Protein AF-A0A7J3EKK4-F1 (afdb_monomer_lite)

Secondary structure (DSSP, 8-state):
-HHHHHHHHHHHHHHHHHHHHHHHHHHHHHHHTTSS-HHHHHHHHHHHHHHHHHHHHHHHHHHHS---HHHHHHHHHHHHHIIIIIHHHHHHHHHHHHHHHHHTT-HHHHHHHHHHHHHHHHHHHHHHHHHHHSPP-

Radius of gyration: 16.34 Å; chains: 1; bounding box: 38×22×49 Å

Sequence (137 aa):
MEDSLIFKKLEDYTLRRNKELARLRELTEDFLNGRTSYEVVKSYVIKISKTRSNLKKSIELCESSEIRREFADYMRTLITFVVLVSVNDEEDILTDLRTHLIEKGMRDEVSFIDDELTKLRDLSNVASRVLKILPSI

Foldseek 3Di:
DVLVVLLVQLVVLLVVLVVLLVVLLVVLVCVVVVNDDVVVSVVSLVVSLVSLVSNLVSLVVLVVDPRDPVSLVSSLVSLVCCQPPSLVSVLVSLVSVLVVCVVVVVVVVNVVSVVSNVSSVVSNVSSVVSNVPRDDD

pLDDT: mean 94.2, std 5.62, range [59.28, 98.44]

Structure (mmCIF, N/CA/C/O backbone):
data_AF-A0A7J3EKK4-F1
#
_entry.id   AF-A0A7J3EKK4-F1
#
loop_
_atom_site.group_PDB
_atom_site.id
_atom_site.type_symbol
_atom_site.label_atom_id
_atom_site.label_alt_id
_atom_site.label_comp_id
_atom_site.label_asym_id
_atom_site.label_entity_id
_atom_site.label_seq_id
_atom_site.pdbx_PDB_ins_code
_atom_site.Cartn_x
_atom_site.Cartn_y
_atom_site.Cartn_z
_atom_site.occupancy
_atom_site.B_iso_or_equiv
_atom_site.auth_seq_id
_atom_site.auth_comp_id
_atom_site.auth_asym_id
_atom_site.auth_atom_id
_atom_site.pdbx_PDB_model_num
ATOM 1 N N . MET A 1 1 ? 17.773 -10.390 -19.207 1.00 63.72 1 MET A N 1
ATOM 2 C CA . ME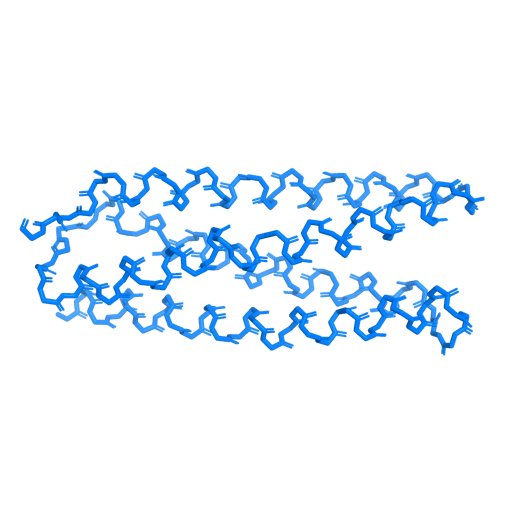T A 1 1 ? 17.639 -11.298 -18.040 1.00 63.72 1 MET A CA 1
ATOM 3 C C . MET A 1 1 ? 17.327 -10.515 -16.770 1.00 63.72 1 MET A C 1
ATOM 5 O O . MET A 1 1 ? 16.475 -10.942 -16.001 1.00 63.72 1 MET A O 1
ATOM 9 N N . GLU A 1 2 ? 17.971 -9.364 -16.566 1.00 85.31 2 GLU A N 1
ATOM 10 C CA . GLU A 1 2 ? 17.714 -8.492 -15.415 1.00 85.31 2 GLU A CA 1
ATOM 11 C C . GLU A 1 2 ? 16.356 -7.771 -15.505 1.00 85.31 2 GLU A C 1
ATOM 13 O O . GLU A 1 2 ? 15.546 -7.910 -14.592 1.00 85.31 2 GLU A O 1
ATOM 18 N N . ASP A 1 3 ? 16.023 -7.146 -16.642 1.00 86.62 3 ASP A N 1
ATOM 19 C CA . ASP A 1 3 ? 14.730 -6.452 -16.815 1.00 86.62 3 ASP A CA 1
ATOM 20 C C . ASP A 1 3 ? 13.526 -7.372 -16.611 1.00 86.62 3 ASP A C 1
ATOM 22 O O . ASP A 1 3 ? 12.542 -6.982 -15.995 1.00 86.62 3 ASP A O 1
ATOM 26 N N . SER A 1 4 ? 13.612 -8.619 -17.084 1.00 89.81 4 SER A N 1
ATOM 27 C CA . SER A 1 4 ? 12.556 -9.617 -16.891 1.00 89.81 4 SER A CA 1
ATOM 28 C C . SER A 1 4 ? 12.358 -9.963 -15.415 1.00 89.81 4 SER A C 1
ATOM 30 O O . SER A 1 4 ? 11.232 -10.207 -14.989 1.00 89.81 4 SER A O 1
ATOM 32 N N . LEU A 1 5 ? 13.432 -9.957 -14.617 1.00 92.31 5 LEU A N 1
ATOM 33 C CA . LEU A 1 5 ? 13.353 -10.192 -13.177 1.00 92.31 5 LEU A CA 1
ATOM 34 C C . LEU A 1 5 ? 12.758 -8.980 -12.448 1.00 92.31 5 LEU A C 1
ATOM 36 O O . LEU A 1 5 ? 11.923 -9.157 -11.561 1.00 92.31 5 LEU A O 1
ATOM 40 N N . ILE A 1 6 ? 13.168 -7.763 -12.821 1.00 93.00 6 ILE A N 1
ATOM 41 C CA . ILE A 1 6 ? 12.608 -6.515 -12.277 1.00 93.00 6 ILE A CA 1
ATOM 42 C C . ILE A 1 6 ? 11.116 -6.435 -12.609 1.00 93.00 6 ILE A C 1
ATOM 44 O O . ILE A 1 6 ? 10.298 -6.232 -11.713 1.00 93.00 6 ILE A O 1
ATOM 48 N N . PHE A 1 7 ? 10.757 -6.685 -13.870 1.00 94.00 7 PHE A N 1
ATOM 49 C CA . PHE A 1 7 ? 9.376 -6.692 -14.336 1.00 94.00 7 PHE A CA 1
ATOM 50 C C . PHE A 1 7 ? 8.547 -7.708 -13.557 1.00 94.00 7 PHE A C 1
ATOM 52 O O . PHE A 1 7 ? 7.490 -7.362 -13.037 1.00 94.00 7 PHE A O 1
ATOM 59 N N . LYS A 1 8 ? 9.054 -8.936 -13.392 1.00 94.94 8 LYS A N 1
ATOM 60 C CA . LYS A 1 8 ? 8.326 -9.973 -12.661 1.00 94.94 8 LYS A CA 1
ATOM 61 C C . LYS A 1 8 ? 8.086 -9.593 -11.199 1.00 94.94 8 LYS A C 1
ATOM 63 O O . LYS A 1 8 ? 6.986 -9.779 -10.691 1.00 94.94 8 LYS A O 1
ATOM 68 N N . LYS A 1 9 ? 9.080 -8.996 -10.531 1.00 95.19 9 LYS A N 1
ATOM 69 C CA . LYS A 1 9 ? 8.917 -8.482 -9.161 1.00 95.19 9 LYS A CA 1
ATOM 70 C C . LYS A 1 9 ? 7.878 -7.361 -9.094 1.00 95.19 9 LYS A C 1
ATOM 72 O O . LYS A 1 9 ? 7.037 -7.378 -8.198 1.00 95.19 9 LYS A O 1
ATOM 77 N N . LEU A 1 10 ? 7.926 -6.407 -10.025 1.00 95.31 10 LEU A N 1
ATOM 78 C CA . LEU A 1 10 ? 6.937 -5.330 -10.112 1.00 95.31 10 LEU A CA 1
ATOM 79 C C . LEU A 1 10 ? 5.527 -5.885 -10.302 1.00 95.31 10 LEU A C 1
ATOM 81 O O . LEU A 1 10 ? 4.624 -5.496 -9.565 1.00 95.31 10 LEU A O 1
ATOM 85 N N . GLU A 1 11 ? 5.349 -6.807 -11.244 1.00 96.06 11 GLU A N 1
ATOM 86 C CA . GLU A 1 11 ? 4.072 -7.467 -11.513 1.00 96.06 11 GLU A CA 1
ATOM 87 C C . GLU A 1 11 ? 3.554 -8.181 -10.259 1.00 96.06 11 GLU A C 1
ATOM 89 O O . GLU A 1 11 ? 2.446 -7.902 -9.794 1.00 96.06 11 GLU A O 1
ATOM 94 N N . ASP A 1 12 ? 4.380 -9.040 -9.657 1.00 96.69 12 ASP A N 1
ATOM 95 C CA . ASP A 1 12 ? 3.997 -9.843 -8.498 1.00 96.69 12 ASP A CA 1
ATOM 96 C C . ASP A 1 12 ? 3.599 -8.962 -7.304 1.00 96.69 12 ASP A C 1
ATOM 98 O O . ASP A 1 12 ? 2.567 -9.206 -6.669 1.00 96.69 12 ASP A O 1
ATOM 102 N N . TYR A 1 13 ? 4.376 -7.915 -7.000 1.00 96.19 13 TYR A N 1
ATOM 103 C CA . TYR A 1 13 ? 4.065 -7.020 -5.883 1.00 96.19 13 TYR A CA 1
ATOM 104 C C . TYR A 1 13 ? 2.893 -6.083 -6.174 1.00 96.19 13 TYR A C 1
ATOM 106 O O . TYR A 1 13 ? 2.126 -5.794 -5.255 1.00 96.19 13 TYR A O 1
ATOM 114 N N . THR A 1 14 ? 2.701 -5.656 -7.423 1.00 95.06 14 THR A N 1
ATOM 115 C CA . THR A 1 14 ? 1.550 -4.825 -7.813 1.00 95.06 14 THR A CA 1
ATOM 116 C C . THR A 1 14 ? 0.250 -5.615 -7.675 1.00 95.06 14 THR A C 1
ATOM 118 O O . THR A 1 14 ? -0.681 -5.170 -7.002 1.00 95.06 14 THR A O 1
ATOM 121 N N . LEU A 1 15 ? 0.207 -6.833 -8.225 1.00 94.50 15 LEU A N 1
ATOM 122 C CA . LEU A 1 15 ? -0.965 -7.707 -8.137 1.00 94.50 15 LEU A CA 1
ATOM 123 C C . LEU A 1 15 ? -1.241 -8.158 -6.701 1.00 94.50 15 LEU A C 1
ATOM 125 O O . LEU A 1 15 ? -2.400 -8.201 -6.278 1.00 94.50 15 LEU A O 1
ATOM 129 N N . ARG A 1 16 ? -0.191 -8.491 -5.937 1.00 95.12 16 ARG A N 1
ATOM 130 C CA . ARG A 1 16 ? -0.332 -8.843 -4.520 1.00 95.12 16 ARG A CA 1
ATOM 131 C C . ARG A 1 16 ? -0.901 -7.675 -3.724 1.00 95.12 16 ARG A C 1
ATOM 133 O O . ARG A 1 16 ? -1.873 -7.887 -3.006 1.00 95.12 16 ARG A O 1
ATOM 140 N N . ARG A 1 17 ? -0.346 -6.467 -3.877 1.00 92.62 17 ARG A N 1
ATOM 141 C CA . ARG A 1 17 ? -0.822 -5.280 -3.155 1.00 92.62 17 ARG A CA 1
ATOM 142 C C . ARG A 1 17 ? -2.281 -4.987 -3.481 1.00 92.62 17 ARG A C 1
ATOM 144 O O . ARG A 1 17 ? -3.047 -4.781 -2.556 1.00 92.62 17 ARG A O 1
ATOM 151 N N . ASN A 1 18 ? -2.691 -5.071 -4.747 1.00 93.75 18 ASN A N 1
ATOM 152 C CA . ASN A 1 18 ? -4.089 -4.851 -5.128 1.00 93.75 18 ASN A CA 1
ATOM 153 C C . ASN A 1 18 ? -5.064 -5.804 -4.406 1.00 93.75 18 ASN A C 1
ATOM 155 O O . ASN A 1 18 ? -6.093 -5.381 -3.888 1.00 93.75 18 ASN A O 1
ATOM 159 N N . LYS A 1 19 ? -4.717 -7.095 -4.306 1.00 94.94 19 LYS A N 1
ATOM 160 C CA . LYS A 1 19 ? -5.524 -8.072 -3.551 1.00 94.94 19 LYS A CA 1
ATOM 161 C C . LYS A 1 19 ? -5.532 -7.785 -2.051 1.00 94.94 19 LYS A C 1
ATOM 163 O O . LYS A 1 19 ? -6.545 -7.986 -1.389 1.00 94.94 19 LYS A O 1
ATOM 168 N N . GLU A 1 20 ? -4.393 -7.366 -1.510 1.00 96.00 20 GLU A N 1
ATOM 169 C CA . GLU A 1 20 ? -4.284 -7.014 -0.098 1.00 96.00 20 GLU A CA 1
ATOM 170 C C . GLU A 1 20 ? -5.098 -5.756 0.227 1.00 96.00 20 GLU A C 1
ATOM 172 O O . GLU A 1 20 ? -5.783 -5.748 1.241 1.00 96.00 20 GLU A O 1
ATOM 177 N N . LEU A 1 21 ? -5.115 -4.743 -0.642 1.00 96.50 21 LEU A N 1
ATOM 178 C CA . LEU A 1 21 ? -5.920 -3.533 -0.451 1.00 96.50 21 LEU A CA 1
ATOM 179 C C . LEU A 1 21 ? -7.418 -3.829 -0.409 1.00 96.50 21 LEU A C 1
ATOM 181 O O . LEU A 1 21 ? -8.085 -3.402 0.529 1.00 96.50 21 LEU A O 1
ATOM 185 N N . ALA A 1 22 ? -7.919 -4.652 -1.336 1.00 96.25 22 ALA A N 1
ATOM 186 C CA . ALA A 1 22 ? -9.312 -5.098 -1.304 1.00 96.25 22 ALA A CA 1
ATOM 187 C C . ALA A 1 22 ? -9.669 -5.753 0.043 1.00 96.25 22 ALA A C 1
ATOM 189 O O . ALA A 1 22 ? -10.697 -5.447 0.641 1.00 96.25 22 ALA A O 1
ATOM 190 N N . ARG A 1 23 ? -8.777 -6.599 0.576 1.00 97.44 23 ARG A N 1
ATOM 191 C CA . ARG A 1 23 ? -8.994 -7.234 1.880 1.00 97.44 23 ARG A CA 1
ATOM 192 C C . ARG A 1 23 ? -8.850 -6.265 3.055 1.00 97.44 23 ARG A C 1
ATOM 194 O O . ARG A 1 23 ? -9.558 -6.420 4.046 1.00 97.44 23 ARG A O 1
ATOM 201 N N . LEU A 1 24 ? -7.932 -5.301 2.989 1.00 97.62 24 LEU A N 1
ATOM 202 C CA . LEU A 1 24 ? -7.803 -4.282 4.030 1.00 97.62 24 LEU A CA 1
ATOM 203 C C . LEU A 1 24 ? -9.065 -3.424 4.094 1.00 97.62 24 LEU A C 1
ATOM 205 O O . LEU A 1 24 ? -9.533 -3.159 5.191 1.00 97.62 24 LEU A O 1
ATOM 209 N N . ARG A 1 25 ? -9.642 -3.058 2.945 1.00 97.50 25 ARG A N 1
ATOM 210 C CA . ARG A 1 25 ? -10.908 -2.321 2.864 1.00 97.50 25 ARG A CA 1
ATOM 211 C C . ARG A 1 25 ? -12.031 -3.055 3.597 1.00 97.50 25 ARG A C 1
ATOM 213 O O . ARG A 1 25 ? -12.641 -2.478 4.490 1.00 97.50 25 ARG A O 1
ATOM 220 N N . GLU A 1 26 ? -12.215 -4.346 3.314 1.00 97.62 26 GLU A N 1
ATOM 221 C CA . GLU A 1 26 ? -13.181 -5.193 4.034 1.00 97.62 26 GLU A CA 1
ATOM 222 C C . GLU A 1 26 ? -12.915 -5.225 5.549 1.00 97.62 26 GLU A C 1
ATOM 224 O O . GLU A 1 26 ? -13.834 -5.075 6.350 1.00 97.62 26 GLU A O 1
ATOM 229 N N . LEU A 1 27 ? -11.654 -5.400 5.962 1.00 97.88 27 LEU A N 1
ATOM 230 C CA . LEU A 1 27 ? -11.278 -5.444 7.380 1.00 97.88 27 LEU A CA 1
ATOM 231 C C . LEU A 1 27 ? -11.495 -4.102 8.088 1.00 97.88 27 LEU A C 1
ATOM 233 O O . LEU A 1 27 ? -11.887 -4.084 9.254 1.00 97.88 27 LEU A O 1
ATOM 237 N N . THR A 1 28 ? -11.240 -2.991 7.400 1.00 97.38 28 THR A N 1
ATOM 238 C CA . THR A 1 28 ? -11.507 -1.643 7.900 1.00 97.38 28 THR A CA 1
ATOM 239 C C . THR A 1 28 ? -13.004 -1.442 8.080 1.00 97.38 28 THR A C 1
ATOM 241 O O . THR A 1 28 ? -13.425 -1.044 9.160 1.00 97.38 28 THR A O 1
ATOM 244 N N . GLU A 1 29 ? -13.827 -1.799 7.093 1.00 97.00 29 GLU A N 1
ATOM 245 C CA . GLU A 1 29 ? -15.288 -1.747 7.225 1.00 97.00 29 GLU A CA 1
ATOM 246 C C . GLU A 1 29 ? -15.795 -2.631 8.373 1.00 97.00 29 GLU A C 1
ATOM 248 O O . GLU A 1 29 ? -16.650 -2.211 9.155 1.00 97.00 29 GLU A O 1
ATOM 253 N N . ASP A 1 30 ? -15.258 -3.844 8.519 1.00 97.75 30 ASP A N 1
ATOM 254 C CA . ASP A 1 30 ? -15.576 -4.722 9.644 1.00 97.75 30 ASP A CA 1
ATOM 255 C C . ASP A 1 30 ? -15.220 -4.076 10.983 1.00 97.75 30 ASP A C 1
ATOM 257 O O . ASP A 1 30 ? -15.996 -4.168 11.933 1.00 97.75 30 ASP A O 1
ATOM 261 N N . PHE A 1 31 ? -14.071 -3.409 11.072 1.00 97.12 31 PHE A N 1
ATOM 262 C CA . PHE A 1 31 ? -13.625 -2.753 12.296 1.00 97.12 31 PHE A CA 1
ATOM 263 C C . PHE A 1 31 ? -14.498 -1.548 12.643 1.00 97.12 31 PHE A C 1
ATOM 265 O O . PHE A 1 31 ? -14.957 -1.440 13.780 1.00 97.12 31 PHE A O 1
ATOM 272 N N . LEU A 1 32 ? -14.801 -0.697 11.659 1.00 94.62 32 LEU A N 1
ATOM 273 C CA . LEU A 1 32 ? -15.678 0.465 11.831 1.00 94.62 32 LEU A CA 1
ATOM 274 C C . LEU A 1 32 ? -17.088 0.055 12.288 1.00 94.62 32 LEU A C 1
ATOM 276 O O . LEU A 1 32 ? -17.710 0.752 13.086 1.00 94.62 32 LEU A O 1
ATOM 280 N N . ASN A 1 33 ? -17.563 -1.113 11.845 1.00 95.94 33 ASN A N 1
ATOM 281 C CA . ASN A 1 33 ? -18.838 -1.698 12.266 1.00 95.94 33 ASN A CA 1
ATOM 282 C C . ASN A 1 33 ? -18.747 -2.546 13.552 1.00 95.94 33 ASN A C 1
ATOM 284 O O . ASN A 1 33 ? -19.730 -3.178 13.941 1.00 95.94 33 ASN A O 1
ATOM 288 N N . GLY A 1 34 ? -17.583 -2.609 14.208 1.00 95.00 34 GLY A N 1
ATOM 289 C CA . GLY A 1 34 ? -17.374 -3.372 15.444 1.00 95.00 34 GLY A CA 1
ATOM 290 C C . GLY A 1 34 ? -17.395 -4.898 15.279 1.00 95.00 34 GLY A C 1
ATOM 291 O O . GLY A 1 34 ? -17.562 -5.615 16.263 1.00 95.00 34 GLY A O 1
ATOM 292 N N . ARG A 1 35 ? -17.237 -5.411 14.052 1.00 97.12 35 ARG A N 1
ATOM 293 C CA . ARG A 1 35 ? -17.219 -6.850 13.723 1.00 97.12 35 ARG A CA 1
ATOM 294 C C . ARG A 1 35 ? -15.841 -7.497 13.883 1.00 97.12 35 ARG A C 1
ATOM 296 O O . ARG A 1 35 ? -15.754 -8.718 13.974 1.00 97.12 35 ARG A O 1
ATOM 303 N N . THR A 1 36 ? -14.771 -6.704 13.925 1.00 96.75 36 THR A N 1
ATOM 304 C CA . THR A 1 36 ? -13.402 -7.172 14.195 1.00 96.75 36 THR A CA 1
ATOM 305 C C . THR A 1 36 ? -12.660 -6.196 15.106 1.00 96.75 36 THR A C 1
ATOM 307 O O . THR A 1 36 ? -13.072 -5.047 15.259 1.00 96.75 36 THR A O 1
ATOM 310 N N . SER A 1 37 ? -11.561 -6.645 15.716 1.00 96.62 37 SER A N 1
ATOM 311 C CA . SER A 1 37 ? -10.693 -5.784 16.522 1.00 96.62 37 SER A CA 1
ATOM 312 C C . SER A 1 37 ? -9.687 -5.019 15.661 1.00 96.62 37 SER A C 1
ATOM 314 O O . SER A 1 37 ? -9.323 -5.446 14.557 1.00 96.62 37 SER A O 1
ATOM 316 N N . TYR A 1 38 ? -9.201 -3.900 16.193 1.00 96.62 38 TYR A N 1
ATOM 317 C CA . TYR A 1 38 ? -8.193 -3.081 15.531 1.00 96.62 38 TYR A CA 1
ATOM 318 C C . TYR A 1 38 ? -6.862 -3.826 15.348 1.00 96.62 38 TYR A C 1
ATOM 320 O O . TYR A 1 38 ? -6.191 -3.652 14.339 1.00 96.62 38 TYR A O 1
ATOM 328 N N . GLU A 1 39 ? -6.487 -4.714 16.266 1.00 97.50 39 GLU A N 1
ATOM 329 C CA . GLU A 1 39 ? -5.249 -5.502 16.203 1.00 97.50 39 GLU A CA 1
ATOM 330 C C . GLU A 1 39 ? -5.198 -6.375 14.944 1.00 97.50 39 GLU A C 1
ATOM 332 O O . GLU A 1 39 ? -4.138 -6.520 14.328 1.00 97.50 39 GLU A O 1
ATOM 337 N N . VAL A 1 40 ? -6.349 -6.910 14.519 1.00 97.88 40 VAL A N 1
ATOM 338 C CA . VAL A 1 40 ? -6.470 -7.656 13.259 1.00 97.88 40 VAL A CA 1
ATOM 339 C C . VAL A 1 40 ? -6.189 -6.731 12.076 1.00 97.88 40 VAL A C 1
ATOM 341 O O . VAL A 1 40 ? -5.360 -7.070 11.227 1.00 97.88 40 VAL A O 1
ATOM 344 N N . VAL A 1 41 ? -6.802 -5.544 12.049 1.00 97.94 41 VAL A N 1
ATOM 345 C CA . VAL A 1 41 ? -6.575 -4.538 10.999 1.00 97.94 41 VAL A CA 1
ATOM 346 C C . VAL A 1 41 ? -5.112 -4.100 10.975 1.00 97.94 41 VAL A C 1
ATOM 348 O O . VAL A 1 41 ? -4.466 -4.178 9.931 1.00 97.94 41 VAL A O 1
ATOM 351 N N . LYS A 1 42 ? -4.541 -3.739 12.129 1.00 98.19 42 LYS A N 1
ATOM 352 C CA . LYS A 1 42 ? -3.138 -3.334 12.292 1.00 98.19 42 LYS A CA 1
ATOM 353 C C . LYS A 1 42 ? -2.177 -4.400 11.776 1.00 98.19 42 LYS A C 1
ATOM 355 O O . LYS A 1 42 ? -1.239 -4.082 11.046 1.00 98.19 42 LYS A O 1
ATOM 360 N N . SER A 1 43 ? -2.420 -5.674 12.093 1.00 98.12 43 SER A N 1
ATOM 361 C CA . SER A 1 43 ? -1.601 -6.779 11.577 1.00 98.12 43 SER A CA 1
ATOM 362 C C . SER A 1 43 ? -1.615 -6.843 10.042 1.00 98.12 43 SER A C 1
ATOM 364 O O . SER A 1 43 ? -0.591 -7.127 9.412 1.00 98.12 43 SER A O 1
ATOM 366 N N . TYR A 1 44 ? -2.755 -6.506 9.434 1.00 98.12 44 TYR A N 1
ATOM 367 C CA . TYR A 1 44 ? -2.926 -6.483 7.990 1.00 98.12 44 TYR A CA 1
ATOM 368 C C . TYR A 1 44 ? -2.295 -5.239 7.347 1.00 98.12 44 TYR A C 1
ATOM 370 O O . TYR A 1 44 ? -1.644 -5.359 6.309 1.00 98.12 44 TYR A O 1
ATOM 378 N N . VAL A 1 45 ? -2.374 -4.073 7.997 1.00 98.12 45 VAL A N 1
ATOM 379 C CA . VAL A 1 45 ? -1.631 -2.867 7.590 1.00 98.12 45 VAL A CA 1
ATOM 380 C C . VAL A 1 45 ? -0.125 -3.147 7.589 1.00 98.12 45 VAL A C 1
ATOM 382 O O . VAL A 1 45 ? 0.551 -2.867 6.602 1.00 98.12 45 VAL A O 1
ATOM 385 N N . ILE A 1 46 ? 0.412 -3.808 8.623 1.00 98.12 46 ILE A N 1
ATOM 386 C CA . ILE A 1 46 ? 1.832 -4.214 8.675 1.00 98.12 46 ILE A CA 1
ATOM 387 C C . ILE A 1 46 ? 2.193 -5.143 7.506 1.00 98.12 46 ILE A C 1
ATOM 389 O O . ILE A 1 46 ? 3.289 -5.050 6.943 1.00 98.12 46 ILE A O 1
ATOM 393 N N . LYS A 1 47 ? 1.290 -6.052 7.123 1.00 97.06 47 LYS A N 1
ATOM 394 C CA . LYS A 1 47 ? 1.485 -6.933 5.966 1.00 97.06 47 LYS A CA 1
ATOM 395 C C . LYS A 1 47 ? 1.582 -6.125 4.667 1.00 97.06 47 LYS A C 1
ATOM 397 O O . LYS A 1 47 ? 2.556 -6.303 3.932 1.00 97.06 47 LYS A O 1
ATOM 402 N N . ILE A 1 48 ? 0.641 -5.211 4.425 1.00 96.56 48 ILE A N 1
ATOM 403 C CA . ILE A 1 48 ? 0.662 -4.322 3.253 1.00 96.56 48 ILE A CA 1
ATOM 404 C C . ILE A 1 48 ? 1.911 -3.445 3.258 1.00 96.56 48 ILE A C 1
ATOM 406 O O . ILE A 1 48 ? 2.561 -3.329 2.224 1.00 96.56 48 ILE A O 1
ATOM 410 N N . SER A 1 49 ? 2.322 -2.918 4.413 1.00 97.19 49 SER A N 1
ATOM 411 C CA . SER A 1 49 ? 3.545 -2.122 4.576 1.00 97.19 49 SER A CA 1
ATOM 412 C C . SER A 1 49 ? 4.787 -2.847 4.038 1.00 97.19 49 SER A C 1
ATOM 414 O O . SER A 1 49 ? 5.607 -2.263 3.322 1.00 97.19 49 SER A O 1
ATOM 416 N N . LYS A 1 50 ? 4.900 -4.162 4.288 1.00 96.75 50 LYS A N 1
ATOM 417 C CA . LYS A 1 50 ? 5.983 -5.001 3.740 1.00 96.75 50 LYS A CA 1
ATOM 418 C C . LYS A 1 50 ? 5.884 -5.144 2.221 1.00 96.75 50 LYS A C 1
ATOM 420 O O . LYS A 1 50 ? 6.895 -4.988 1.534 1.00 96.75 50 LYS A O 1
ATOM 425 N N . THR A 1 51 ? 4.691 -5.415 1.689 1.00 96.12 51 THR A N 1
ATOM 426 C CA . THR A 1 51 ? 4.463 -5.485 0.235 1.00 96.12 51 THR A CA 1
ATOM 427 C C . THR A 1 51 ? 4.788 -4.148 -0.434 1.00 96.12 51 THR A C 1
ATOM 429 O O . THR A 1 51 ? 5.506 -4.125 -1.432 1.00 96.12 51 THR A O 1
ATOM 432 N N . ARG A 1 52 ? 4.358 -3.031 0.163 1.00 95.56 52 ARG A N 1
ATOM 433 C CA . ARG A 1 52 ? 4.627 -1.656 -0.273 1.00 95.56 52 ARG A CA 1
ATOM 434 C C . ARG A 1 52 ? 6.125 -1.358 -0.310 1.00 95.56 52 ARG A C 1
ATOM 436 O O . ARG A 1 52 ? 6.620 -0.853 -1.312 1.00 95.56 52 ARG A O 1
ATOM 443 N N . SER A 1 53 ? 6.866 -1.742 0.732 1.00 96.94 53 SER A N 1
ATOM 444 C CA . SER A 1 53 ? 8.328 -1.599 0.778 1.00 96.94 53 SER A CA 1
ATOM 445 C C . SER A 1 53 ? 9.029 -2.410 -0.319 1.00 96.94 53 SER A C 1
ATOM 447 O O . SER A 1 53 ? 9.934 -1.904 -0.979 1.00 96.94 53 SER A O 1
ATOM 449 N N . ASN A 1 54 ? 8.601 -3.650 -0.561 1.00 96.81 54 ASN A N 1
ATOM 450 C CA . ASN A 1 54 ? 9.192 -4.486 -1.609 1.00 96.81 54 ASN A CA 1
ATOM 451 C C . ASN A 1 54 ? 8.859 -3.990 -3.022 1.00 96.81 54 ASN A C 1
ATOM 453 O O . ASN A 1 54 ? 9.715 -4.039 -3.911 1.00 96.81 54 ASN A O 1
ATOM 457 N N . LEU A 1 55 ? 7.642 -3.481 -3.221 1.00 96.25 55 LEU A N 1
ATOM 458 C CA . LEU A 1 55 ? 7.244 -2.821 -4.458 1.00 96.25 55 LEU A CA 1
ATOM 459 C C . LEU A 1 55 ? 8.106 -1.580 -4.697 1.00 96.25 55 LEU A C 1
ATOM 461 O O . LEU A 1 55 ? 8.697 -1.468 -5.765 1.00 96.25 55 LEU A O 1
ATOM 465 N N . LYS A 1 56 ? 8.260 -0.715 -3.684 1.00 96.62 56 LYS A N 1
ATOM 466 C CA . LYS A 1 56 ? 9.127 0.469 -3.748 1.00 96.62 56 LYS A CA 1
ATOM 467 C C . LYS A 1 56 ? 10.542 0.096 -4.190 1.00 96.62 56 LYS A C 1
ATOM 469 O O . LYS A 1 56 ? 11.017 0.637 -5.177 1.00 96.62 56 LYS A O 1
ATOM 474 N N . LYS A 1 57 ? 11.166 -0.889 -3.536 1.00 95.94 57 LYS A N 1
ATOM 475 C CA . LYS A 1 57 ? 12.504 -1.379 -3.914 1.00 95.94 57 LYS A CA 1
ATOM 476 C C . LYS A 1 57 ? 12.558 -1.858 -5.364 1.00 95.94 57 LYS A C 1
ATOM 478 O O . LYS A 1 57 ? 13.536 -1.617 -6.054 1.00 95.94 57 LYS A O 1
ATOM 483 N N . SER A 1 58 ? 11.514 -2.541 -5.833 1.00 95.00 58 SER A N 1
ATOM 484 C CA . SER A 1 58 ? 11.446 -3.025 -7.219 1.00 95.00 58 SER A CA 1
ATOM 485 C C . SER A 1 58 ? 11.315 -1.877 -8.224 1.00 95.00 58 SER A C 1
ATOM 487 O O . SER A 1 58 ? 11.876 -1.952 -9.312 1.00 95.00 58 SER A O 1
ATOM 489 N N . ILE A 1 59 ? 10.615 -0.806 -7.846 1.00 95.25 59 ILE A N 1
ATOM 490 C CA . ILE A 1 59 ? 10.531 0.429 -8.626 1.00 95.25 59 ILE A CA 1
ATOM 491 C C . ILE A 1 59 ? 11.888 1.147 -8.630 1.00 95.25 59 ILE A C 1
ATOM 493 O O . ILE A 1 59 ? 12.345 1.544 -9.694 1.00 95.25 59 ILE A O 1
ATOM 497 N N . GLU A 1 60 ? 12.568 1.257 -7.485 1.00 95.12 60 GLU A N 1
ATOM 498 C CA . GLU A 1 60 ? 13.899 1.885 -7.377 1.00 95.12 60 GLU A CA 1
ATOM 499 C C . GLU A 1 60 ? 14.948 1.186 -8.256 1.00 95.12 60 GLU A C 1
ATOM 501 O O . GLU A 1 60 ? 15.800 1.854 -8.834 1.00 95.12 60 GLU A O 1
ATOM 506 N N . LEU A 1 61 ? 14.852 -0.137 -8.444 1.00 93.31 61 LEU A N 1
ATOM 507 C CA . LEU A 1 61 ? 15.727 -0.857 -9.381 1.00 93.31 61 LEU A CA 1
ATOM 508 C C . LEU A 1 61 ? 15.602 -0.339 -10.821 1.00 93.31 61 LEU A C 1
ATOM 510 O O . LEU A 1 61 ? 16.581 -0.362 -11.559 1.00 93.31 61 LEU A O 1
ATOM 514 N N . CYS A 1 62 ? 14.436 0.175 -11.216 1.00 90.75 62 CYS A N 1
ATOM 515 C CA . CYS A 1 62 ? 14.262 0.776 -12.538 1.00 90.75 62 CYS A CA 1
ATOM 516 C C . CYS A 1 62 ? 15.043 2.090 -12.697 1.00 90.75 62 CYS A C 1
ATOM 518 O O . CYS A 1 62 ? 15.260 2.516 -13.825 1.00 90.75 62 CYS A O 1
ATOM 520 N N . GLU A 1 63 ? 15.451 2.742 -11.601 1.00 86.94 63 GLU A N 1
ATOM 521 C CA . GLU A 1 63 ? 16.272 3.961 -11.646 1.00 86.94 63 GLU A CA 1
ATOM 522 C C . GLU A 1 63 ? 17.748 3.659 -11.867 1.00 86.94 63 GLU A C 1
ATOM 524 O O . GLU A 1 63 ? 18.458 4.445 -12.488 1.00 86.94 63 GLU A O 1
ATOM 529 N N . SER A 1 64 ? 18.212 2.528 -11.339 1.00 84.75 64 SER A N 1
ATOM 530 C CA . SER A 1 64 ? 19.614 2.117 -11.404 1.00 84.75 64 SER A CA 1
ATOM 531 C C . SER A 1 64 ? 19.949 1.240 -12.612 1.00 84.75 64 SER A C 1
ATOM 533 O O . SER A 1 64 ? 21.124 0.960 -12.834 1.00 84.75 64 SER A O 1
ATOM 535 N N . SER A 1 65 ? 18.944 0.779 -13.360 1.00 86.31 65 SER A N 1
ATOM 536 C CA . SER A 1 65 ? 19.109 -0.185 -14.451 1.00 86.31 65 SER A CA 1
ATOM 537 C C . SER A 1 65 ? 18.775 0.432 -15.810 1.00 86.31 65 SER A C 1
ATOM 539 O O . SER A 1 65 ? 17.803 1.173 -15.955 1.00 86.31 65 SER A O 1
ATOM 541 N N . GLU A 1 66 ? 19.542 0.074 -16.841 1.00 87.12 66 GLU A N 1
ATOM 542 C CA . GLU A 1 66 ? 19.230 0.420 -18.232 1.00 87.12 66 GLU A CA 1
ATOM 543 C C . GLU A 1 66 ? 18.086 -0.461 -18.757 1.00 87.12 66 GLU A C 1
ATOM 545 O O . GLU A 1 66 ? 18.297 -1.497 -19.389 1.00 87.12 66 GLU A O 1
ATOM 550 N N . ILE A 1 67 ? 16.846 -0.055 -18.474 1.00 89.06 67 ILE A N 1
ATOM 551 C CA . ILE A 1 67 ? 15.653 -0.800 -18.886 1.00 89.06 67 ILE A CA 1
ATOM 552 C C . ILE A 1 67 ? 15.492 -0.751 -20.408 1.00 89.06 67 ILE A C 1
ATOM 554 O O . ILE A 1 67 ? 15.303 0.315 -21.006 1.00 89.06 67 ILE A O 1
ATOM 558 N N . ARG A 1 68 ? 15.495 -1.925 -21.049 1.00 88.12 68 ARG A N 1
ATOM 559 C CA . ARG A 1 68 ? 15.217 -2.033 -22.486 1.00 88.12 68 ARG A CA 1
ATOM 560 C C . ARG A 1 68 ? 13.782 -1.602 -22.788 1.00 88.12 68 ARG A C 1
ATOM 562 O O . ARG A 1 68 ? 12.847 -1.936 -22.058 1.00 88.12 68 ARG A O 1
ATOM 569 N N . ARG A 1 69 ? 13.597 -0.917 -23.922 1.00 84.94 69 ARG A N 1
ATOM 570 C CA . ARG A 1 69 ? 12.295 -0.374 -24.365 1.00 84.94 69 ARG A CA 1
ATOM 571 C C . ARG A 1 69 ? 11.166 -1.405 -24.349 1.00 84.94 69 ARG A C 1
ATOM 573 O O . ARG A 1 69 ? 10.065 -1.084 -23.933 1.00 84.94 69 ARG A O 1
ATOM 580 N N . GLU A 1 70 ? 11.463 -2.649 -24.722 1.00 86.94 70 GLU A N 1
ATOM 581 C CA . GLU A 1 70 ? 10.496 -3.756 -24.741 1.00 86.94 70 GLU A CA 1
ATOM 582 C C . GLU A 1 70 ? 9.852 -4.051 -23.371 1.00 86.94 70 GLU A C 1
ATOM 584 O O . GLU A 1 70 ? 8.733 -4.548 -23.324 1.00 86.94 70 GLU A O 1
ATOM 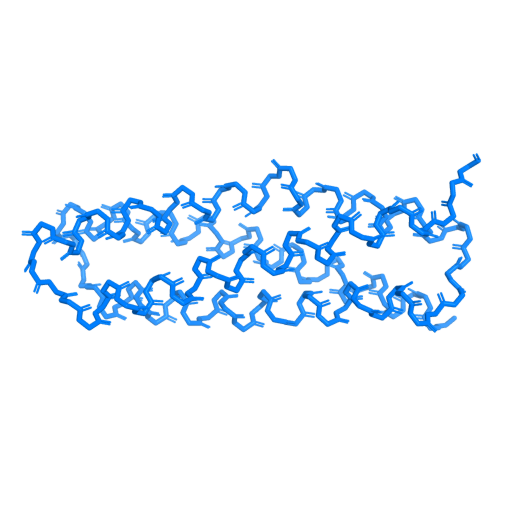589 N N . PHE A 1 71 ? 10.531 -3.735 -22.260 1.00 89.69 71 PHE A N 1
ATOM 590 C CA . PHE A 1 71 ? 9.998 -3.869 -20.898 1.00 89.69 71 PHE A CA 1
ATOM 591 C C . PHE A 1 71 ? 9.476 -2.545 -20.333 1.00 89.69 71 PHE A C 1
ATOM 593 O O . PHE A 1 71 ? 8.630 -2.560 -19.435 1.00 89.69 71 PHE A O 1
ATOM 600 N N . ALA A 1 72 ? 9.961 -1.412 -20.848 1.00 90.88 72 ALA A N 1
ATOM 601 C CA . ALA A 1 72 ? 9.654 -0.084 -20.328 1.00 90.88 72 ALA A CA 1
ATOM 602 C C . ALA A 1 72 ? 8.147 0.212 -20.341 1.00 90.88 72 ALA A C 1
ATOM 604 O O . ALA A 1 72 ? 7.632 0.719 -19.346 1.00 90.88 72 ALA A O 1
ATOM 605 N N . ASP A 1 73 ? 7.426 -0.164 -21.401 1.00 90.00 73 ASP A N 1
ATOM 606 C CA . ASP A 1 73 ? 5.980 0.082 -21.511 1.00 90.00 73 ASP A CA 1
ATOM 607 C C . ASP A 1 73 ? 5.166 -0.724 -20.489 1.00 90.00 73 ASP A C 1
ATOM 609 O O . ASP A 1 73 ? 4.257 -0.197 -19.835 1.00 90.00 73 ASP A O 1
ATOM 613 N N . TYR A 1 74 ? 5.527 -1.993 -20.283 1.00 92.25 74 TYR A N 1
ATOM 614 C CA . TYR A 1 74 ? 4.871 -2.842 -19.290 1.00 92.25 74 TYR A CA 1
ATOM 615 C C . TYR A 1 74 ? 5.159 -2.363 -17.862 1.00 92.25 74 TYR A C 1
ATOM 617 O O . TYR A 1 74 ? 4.243 -2.261 -17.043 1.00 92.25 74 TYR A O 1
ATOM 625 N N . MET A 1 75 ? 6.414 -2.009 -17.563 1.00 94.88 75 MET A N 1
ATOM 626 C CA . MET A 1 75 ? 6.790 -1.438 -16.266 1.00 94.88 75 MET A CA 1
ATOM 627 C C . MET A 1 75 ? 6.093 -0.097 -16.022 1.00 94.88 75 MET A C 1
ATOM 629 O O . MET A 1 75 ? 5.551 0.117 -14.938 1.00 94.88 75 MET A O 1
ATOM 633 N N . ARG A 1 76 ? 6.038 0.781 -17.033 1.00 94.50 76 ARG A N 1
ATOM 634 C CA . ARG A 1 76 ? 5.325 2.063 -16.971 1.00 94.50 76 ARG A CA 1
ATOM 635 C C . ARG A 1 76 ? 3.859 1.843 -16.625 1.00 94.50 76 ARG A C 1
ATOM 637 O O . ARG A 1 76 ? 3.369 2.476 -15.699 1.00 94.50 76 ARG A O 1
ATOM 644 N N . THR A 1 77 ? 3.192 0.903 -17.291 1.00 94.19 77 THR A N 1
ATOM 645 C CA . THR A 1 77 ? 1.783 0.567 -17.025 1.00 94.19 77 THR A CA 1
ATOM 646 C C . THR A 1 77 ? 1.561 0.156 -15.567 1.00 94.19 77 THR A C 1
ATOM 648 O O . THR A 1 77 ? 0.670 0.6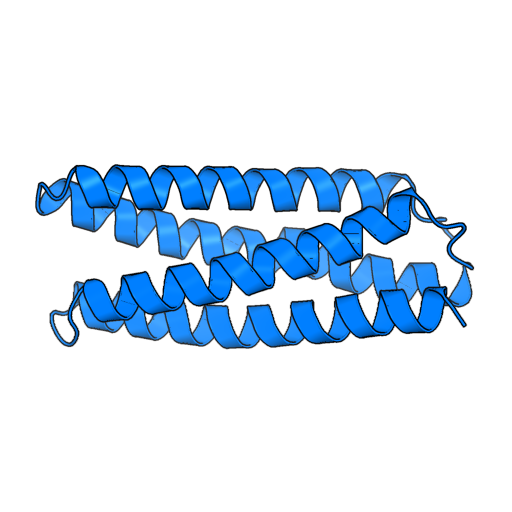91 -14.904 1.00 94.19 77 THR A O 1
ATOM 651 N N . LEU A 1 78 ? 2.399 -0.741 -15.036 1.00 95.69 78 LEU A N 1
ATOM 652 C CA . LEU A 1 78 ? 2.304 -1.183 -13.641 1.00 95.69 78 LEU A CA 1
ATOM 653 C C . LE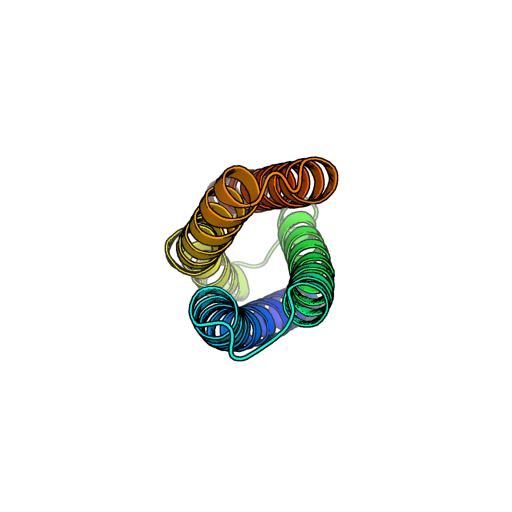U A 1 78 ? 2.543 -0.031 -12.656 1.00 95.69 78 LEU A C 1
ATOM 655 O O . LEU A 1 78 ? 1.775 0.145 -11.713 1.00 95.69 78 LEU A O 1
ATOM 659 N N . ILE A 1 79 ? 3.572 0.787 -12.882 1.00 95.50 79 ILE A N 1
ATOM 660 C CA . ILE A 1 79 ? 3.911 1.905 -11.991 1.00 95.50 79 ILE A CA 1
ATOM 661 C C . ILE A 1 79 ? 2.835 3.000 -12.055 1.00 95.50 79 ILE A C 1
ATOM 663 O O . ILE A 1 79 ? 2.463 3.562 -11.025 1.00 95.50 79 ILE A O 1
ATOM 667 N N . THR A 1 80 ? 2.267 3.268 -13.232 1.00 94.75 80 THR A N 1
ATOM 668 C CA . THR A 1 80 ? 1.133 4.186 -13.389 1.00 94.75 80 THR A CA 1
ATOM 669 C C . THR A 1 80 ? -0.097 3.686 -12.635 1.00 94.75 80 THR A C 1
ATOM 671 O O . THR A 1 80 ? -0.720 4.472 -11.924 1.00 94.75 80 THR A O 1
ATOM 674 N N . PHE A 1 81 ? -0.418 2.391 -12.717 1.00 94.25 81 PHE A N 1
ATOM 675 C CA . PHE A 1 81 ? -1.499 1.800 -11.923 1.00 94.25 81 PHE A CA 1
ATOM 676 C C . PHE A 1 81 ? -1.268 1.982 -10.415 1.00 94.25 81 PHE A C 1
ATOM 678 O O . PHE A 1 81 ? -2.187 2.366 -9.689 1.00 94.25 81 PHE A O 1
ATOM 685 N N . VAL A 1 82 ? -0.032 1.776 -9.944 1.00 92.06 82 VAL A N 1
ATOM 686 C CA . VAL A 1 82 ? 0.327 1.977 -8.533 1.00 92.06 82 VAL A CA 1
ATOM 687 C C . VAL A 1 82 ? 0.017 3.403 -8.080 1.00 92.06 82 VAL A C 1
ATOM 689 O O . VAL A 1 82 ? -0.601 3.560 -7.031 1.00 92.06 82 VAL A O 1
ATOM 692 N N . VAL A 1 83 ? 0.410 4.419 -8.855 1.00 91.56 83 VAL A N 1
ATOM 693 C CA . VAL A 1 83 ? 0.205 5.836 -8.498 1.00 91.56 83 VAL A CA 1
ATOM 694 C C . VAL A 1 83 ? -1.262 6.248 -8.599 1.00 91.56 83 VAL A C 1
ATOM 696 O O . VAL A 1 83 ? -1.773 6.892 -7.691 1.00 91.56 83 VAL A O 1
ATOM 699 N N . LEU A 1 84 ? -1.942 5.896 -9.692 1.00 89.75 84 LEU A N 1
ATOM 700 C CA . LEU A 1 84 ? -3.289 6.408 -9.968 1.00 89.75 84 LEU A CA 1
ATOM 701 C C . LEU A 1 84 ? -4.392 5.678 -9.206 1.00 89.75 84 LEU A C 1
ATOM 703 O O . LEU A 1 84 ? -5.439 6.267 -8.946 1.00 89.75 84 LEU A O 1
ATOM 707 N N . VAL A 1 85 ? -4.183 4.403 -8.884 1.00 90.50 85 VAL A N 1
ATOM 708 C CA . VAL A 1 85 ? -5.225 3.559 -8.293 1.00 90.50 85 VAL A CA 1
ATOM 709 C C . VAL A 1 85 ? -4.816 3.134 -6.897 1.00 90.50 85 VAL A C 1
ATOM 711 O O . VAL A 1 85 ? -5.413 3.565 -5.917 1.00 90.50 85 VAL A O 1
ATOM 714 N N . SER A 1 86 ? -3.770 2.316 -6.780 1.00 90.38 86 SER A N 1
ATOM 715 C CA . SER A 1 86 ? -3.484 1.648 -5.510 1.00 90.38 86 SER A CA 1
ATOM 716 C C . SER A 1 86 ? -2.971 2.584 -4.413 1.00 90.38 86 SER A C 1
ATOM 718 O O . SER A 1 86 ? -3.095 2.251 -3.241 1.00 90.38 86 SER A O 1
ATOM 720 N N . VAL A 1 87 ? -2.313 3.701 -4.738 1.00 94.62 87 VAL A N 1
ATOM 721 C CA . VAL A 1 87 ? -1.917 4.702 -3.728 1.00 94.62 87 VAL A CA 1
ATOM 722 C C . VAL A 1 87 ? -3.146 5.406 -3.165 1.00 94.62 87 VAL A C 1
ATOM 724 O O . VAL A 1 87 ? -3.300 5.409 -1.951 1.00 94.62 87 VAL A O 1
ATOM 727 N N . ASN A 1 88 ? -4.030 5.906 -4.028 1.00 93.81 88 ASN A N 1
ATOM 728 C CA . ASN A 1 88 ? -5.249 6.599 -3.605 1.00 93.81 88 ASN A CA 1
ATOM 729 C C . ASN A 1 88 ? -6.158 5.682 -2.771 1.00 93.81 88 ASN A C 1
ATOM 731 O O . ASN A 1 88 ? -6.592 6.059 -1.691 1.00 93.81 88 ASN A O 1
ATOM 735 N N . ASP A 1 89 ? -6.355 4.438 -3.221 1.00 94.88 89 ASP A N 1
ATOM 736 C CA . ASP A 1 89 ? -7.155 3.436 -2.505 1.00 94.88 89 ASP A CA 1
ATOM 737 C C . ASP A 1 89 ? -6.621 3.173 -1.085 1.00 94.88 89 ASP A C 1
ATOM 739 O O . ASP A 1 89 ? -7.385 3.107 -0.126 1.00 94.88 89 ASP A O 1
ATOM 743 N N . GLU A 1 90 ? -5.298 3.067 -0.923 1.00 97.00 90 GLU A N 1
ATOM 744 C CA . GLU A 1 90 ? -4.687 2.872 0.395 1.00 97.00 90 GLU A CA 1
ATOM 745 C C . GLU A 1 90 ? -4.759 4.130 1.272 1.00 97.00 90 GLU A C 1
ATOM 747 O O . GLU A 1 90 ? -4.965 4.017 2.479 1.00 97.00 90 GLU A O 1
ATOM 752 N N . GLU A 1 91 ? -4.595 5.316 0.683 1.00 97.44 91 GLU A N 1
ATOM 753 C CA . GLU A 1 91 ? -4.668 6.595 1.395 1.00 97.44 91 GLU A CA 1
ATOM 754 C C . GLU A 1 91 ? -6.061 6.830 1.983 1.00 97.44 91 GLU A C 1
ATOM 756 O O . GLU A 1 91 ? -6.163 7.183 3.160 1.00 97.44 91 GLU A O 1
ATOM 761 N N . ASP A 1 92 ? -7.115 6.550 1.214 1.00 97.12 92 ASP A N 1
ATOM 762 C CA . ASP A 1 92 ? -8.502 6.633 1.679 1.00 97.12 92 ASP A CA 1
ATOM 763 C C . ASP A 1 92 ? -8.727 5.708 2.885 1.00 97.12 92 ASP A C 1
ATOM 765 O O . ASP A 1 92 ? -9.163 6.150 3.949 1.00 97.12 92 ASP A O 1
ATOM 769 N N . ILE A 1 93 ? -8.335 4.432 2.764 1.00 97.62 93 ILE A N 1
ATOM 770 C CA . ILE A 1 93 ? -8.521 3.438 3.834 1.00 97.62 93 ILE A CA 1
ATOM 771 C C . ILE A 1 93 ? -7.764 3.839 5.110 1.00 97.62 93 ILE A C 1
ATOM 773 O O . ILE A 1 93 ? -8.295 3.721 6.218 1.00 97.62 93 ILE A O 1
ATOM 777 N N . LEU A 1 94 ? -6.513 4.291 4.979 1.00 98.19 94 LEU A N 1
ATOM 778 C CA . LEU A 1 94 ? -5.708 4.719 6.124 1.00 98.19 94 LEU A CA 1
ATOM 779 C C . LEU A 1 94 ? -6.262 6.004 6.754 1.00 98.19 94 LEU A C 1
ATOM 781 O O . LEU A 1 94 ? -6.236 6.134 7.977 1.00 98.19 94 LEU A O 1
ATOM 785 N N . THR A 1 95 ? -6.802 6.925 5.956 1.00 97.88 95 THR A N 1
ATOM 786 C CA . THR A 1 95 ? -7.417 8.167 6.449 1.00 97.88 95 THR A CA 1
ATOM 787 C C . THR A 1 95 ? -8.699 7.893 7.235 1.00 97.88 95 THR A C 1
ATOM 789 O O . THR A 1 95 ? -8.892 8.469 8.313 1.00 97.88 95 THR A O 1
ATOM 792 N N . ASP A 1 96 ? -9.533 6.966 6.763 1.00 96.88 96 ASP A N 1
ATOM 793 C CA . ASP A 1 96 ? -10.739 6.529 7.475 1.00 96.88 96 ASP A CA 1
ATOM 794 C C . ASP A 1 96 ? -10.381 5.875 8.817 1.00 96.88 96 ASP A C 1
ATOM 796 O O . ASP A 1 96 ? -10.922 6.245 9.866 1.00 96.88 96 ASP A O 1
ATOM 800 N N . LEU A 1 97 ? -9.398 4.963 8.815 1.00 97.25 97 LEU A N 1
ATOM 801 C CA . LEU A 1 97 ? -8.882 4.344 10.041 1.00 97.25 97 LEU A CA 1
ATOM 802 C C . LEU A 1 97 ? -8.352 5.391 11.018 1.00 97.25 97 LEU A C 1
ATOM 804 O O . LEU A 1 97 ? -8.700 5.369 12.199 1.00 97.25 97 LEU A O 1
ATOM 808 N N . ARG A 1 98 ? -7.532 6.324 10.531 1.00 98.06 98 ARG A N 1
ATOM 809 C CA . ARG A 1 98 ? -6.960 7.402 11.338 1.00 98.06 98 ARG A CA 1
ATOM 810 C C . ARG A 1 98 ? -8.047 8.227 12.017 1.00 98.06 98 ARG A C 1
ATOM 812 O O . ARG A 1 98 ? -7.958 8.475 13.218 1.00 98.06 98 ARG A O 1
ATOM 819 N N . THR A 1 99 ? -9.063 8.634 11.260 1.00 97.62 99 THR A N 1
ATOM 820 C CA . THR A 1 99 ? -10.188 9.434 11.763 1.00 97.62 99 THR A CA 1
ATOM 821 C C . THR A 1 99 ? -10.909 8.693 12.883 1.00 97.62 99 THR A C 1
ATOM 823 O O . THR A 1 99 ? -11.071 9.237 13.976 1.00 97.62 99 THR A O 1
ATOM 826 N N . HIS A 1 100 ? -11.223 7.415 12.674 1.00 96.31 100 HIS A N 1
ATOM 827 C CA . HIS A 1 100 ? -11.886 6.609 13.694 1.00 96.31 100 HIS A CA 1
ATOM 828 C C . HIS A 1 100 ? -11.030 6.412 14.958 1.00 96.31 100 HIS A C 1
ATOM 830 O O . HIS A 1 100 ? -11.527 6.493 16.081 1.00 96.31 100 HIS A O 1
ATOM 836 N N . LEU A 1 101 ? -9.721 6.192 14.810 1.00 96.94 101 LEU A N 1
ATOM 837 C CA . LEU A 1 101 ? -8.808 6.038 15.949 1.00 96.94 101 LEU A CA 1
ATOM 838 C C . LEU A 1 101 ? -8.678 7.326 16.775 1.00 96.94 101 LEU A C 1
ATOM 840 O O . LEU A 1 101 ? -8.563 7.254 18.003 1.00 96.94 101 LEU A O 1
ATOM 844 N N . ILE A 1 102 ? -8.742 8.496 16.127 1.00 96.88 102 ILE A N 1
ATOM 845 C CA . ILE A 1 102 ? -8.793 9.799 16.808 1.00 96.88 102 ILE A CA 1
ATOM 846 C C . ILE A 1 102 ? -10.059 9.897 17.663 1.00 96.88 102 ILE A C 1
ATOM 848 O O . ILE A 1 102 ? -9.964 10.240 18.842 1.00 96.88 102 ILE A O 1
ATOM 852 N N . GLU A 1 103 ? -11.221 9.544 17.109 1.00 96.06 103 GLU A N 1
ATOM 853 C CA . GLU A 1 103 ? -12.502 9.553 17.833 1.00 96.06 103 GLU A CA 1
ATOM 854 C C . GLU A 1 103 ? -12.493 8.610 19.045 1.00 96.06 103 GLU A C 1
ATOM 856 O O . GLU A 1 103 ? -13.104 8.901 20.074 1.00 96.06 103 GLU A O 1
ATOM 861 N N . LYS A 1 104 ? -11.760 7.494 18.953 1.00 93.94 104 LYS A N 1
ATOM 862 C CA . LYS A 1 104 ? -11.568 6.530 20.048 1.00 93.94 104 LYS A CA 1
ATOM 863 C C . LYS A 1 104 ? -10.460 6.918 21.034 1.00 93.94 104 LYS A C 1
ATOM 865 O O . LYS A 1 104 ? -10.276 6.223 22.031 1.00 93.94 104 LYS A O 1
ATOM 870 N N . GLY A 1 105 ? -9.718 7.999 20.787 1.00 95.75 105 GLY A N 1
ATOM 871 C CA . GLY A 1 105 ? -8.628 8.460 21.652 1.00 95.75 105 GLY A CA 1
ATOM 872 C C . GLY A 1 105 ? -7.365 7.586 21.618 1.00 95.75 105 GLY A C 1
ATOM 873 O O . GLY A 1 105 ? -6.543 7.666 22.532 1.00 95.75 105 GLY A O 1
ATOM 874 N N . MET A 1 106 ? -7.180 6.766 20.579 1.00 95.38 106 MET A N 1
ATOM 875 C CA . MET A 1 106 ? -6.083 5.793 20.461 1.00 95.38 106 MET A CA 1
ATOM 876 C C . MET A 1 106 ? -4.808 6.432 19.883 1.00 95.38 106 MET A C 1
ATOM 878 O O . MET A 1 106 ? -4.410 6.155 18.755 1.00 95.38 106 MET A O 1
ATOM 882 N N . ARG A 1 107 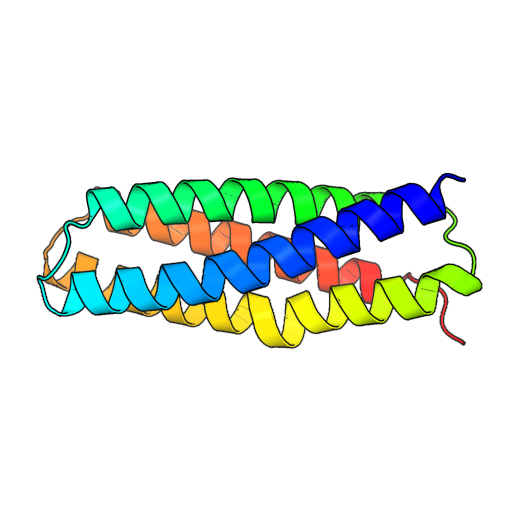? -4.161 7.318 20.652 1.00 94.00 107 ARG A N 1
ATOM 883 C CA . ARG A 1 107 ? -3.063 8.186 20.164 1.00 94.00 107 ARG A CA 1
ATOM 884 C C . ARG A 1 107 ? -1.872 7.443 19.553 1.00 94.00 107 ARG A C 1
ATOM 886 O O . ARG A 1 107 ? -1.407 7.845 18.490 1.00 94.00 107 ARG A O 1
ATOM 893 N N . ASP A 1 108 ? -1.403 6.374 20.191 1.00 95.50 108 ASP A N 1
ATOM 894 C CA . ASP A 1 108 ? -0.254 5.603 19.690 1.00 95.50 108 ASP A CA 1
ATOM 895 C C . ASP A 1 108 ? -0.560 4.971 18.325 1.00 95.50 108 ASP A C 1
ATOM 897 O O . ASP A 1 108 ? 0.296 4.885 17.446 1.00 95.50 108 ASP A O 1
ATOM 901 N N . GLU A 1 109 ? -1.819 4.593 18.118 1.00 97.38 109 GLU A N 1
ATOM 902 C CA . GLU A 1 109 ? -2.275 3.977 16.880 1.00 97.38 109 GLU A CA 1
ATOM 903 C C . GLU A 1 109 ? -2.490 4.992 15.765 1.00 97.38 109 GLU A C 1
ATOM 905 O O . GLU A 1 109 ? -2.164 4.713 14.614 1.00 97.38 109 GLU A O 1
ATOM 910 N N . VAL A 1 110 ? -2.926 6.206 16.102 1.00 97.56 110 VAL A N 1
ATOM 911 C CA . VAL A 1 110 ? -2.930 7.332 15.158 1.00 97.56 110 VAL A CA 1
ATOM 912 C C . VAL A 1 110 ? -1.512 7.617 14.659 1.00 97.56 110 VAL A C 1
ATOM 914 O O . VAL A 1 110 ? -1.316 7.739 13.453 1.00 97.56 110 VAL A O 1
ATOM 917 N N . SER A 1 111 ? -0.517 7.644 15.555 1.00 98.00 111 SER A N 1
ATOM 918 C CA . SER A 1 111 ? 0.887 7.848 15.167 1.00 98.00 111 SER A CA 1
ATOM 919 C C . SER A 1 111 ? 1.389 6.750 14.229 1.00 98.00 111 SER A C 1
ATOM 921 O O . SER A 1 111 ? 2.092 7.038 13.264 1.00 98.00 111 SER A O 1
ATOM 923 N N . PHE A 1 112 ? 1.011 5.495 14.481 1.00 98.19 112 PHE A N 1
ATOM 924 C CA . PHE A 1 112 ? 1.341 4.389 13.585 1.00 98.19 112 PHE A CA 1
ATOM 925 C C . PHE A 1 112 ? 0.741 4.586 12.183 1.00 98.19 112 PHE A C 1
ATOM 927 O O . PHE A 1 112 ? 1.435 4.377 11.189 1.00 98.19 112 PHE A O 1
ATOM 934 N N . ILE A 1 113 ? -0.523 5.008 12.081 1.00 98.38 113 ILE A N 1
ATOM 935 C CA . ILE A 1 113 ? -1.160 5.260 10.780 1.00 98.38 113 ILE A CA 1
ATOM 936 C C . ILE A 1 113 ? -0.529 6.466 10.062 1.00 98.38 113 ILE A C 1
ATOM 938 O O . ILE A 1 113 ? -0.320 6.403 8.850 1.00 98.38 113 ILE A O 1
ATOM 942 N N . ASP A 1 114 ? -0.146 7.518 10.790 1.00 98.44 114 ASP A N 1
ATOM 943 C CA . ASP A 1 114 ? 0.571 8.677 10.233 1.00 98.44 114 ASP A CA 1
ATOM 944 C C . ASP A 1 114 ? 1.930 8.284 9.617 1.00 98.44 114 ASP A C 1
ATOM 946 O O . ASP A 1 114 ? 2.294 8.742 8.522 1.00 98.44 114 ASP A O 1
ATOM 950 N N . ASP A 1 115 ? 2.656 7.364 10.257 1.00 98.31 115 ASP A N 1
ATOM 951 C CA . ASP A 1 115 ? 3.888 6.795 9.699 1.00 98.31 115 ASP A CA 1
ATOM 952 C C . ASP A 1 115 ? 3.619 5.988 8.417 1.00 98.31 115 ASP A C 1
ATOM 954 O O . ASP A 1 115 ? 4.404 6.029 7.463 1.00 98.31 115 ASP A O 1
ATOM 958 N N . GLU A 1 116 ? 2.516 5.240 8.366 1.00 98.44 116 GLU A N 1
ATOM 959 C CA . GLU A 1 116 ? 2.134 4.451 7.192 1.00 98.44 116 GLU A CA 1
ATOM 960 C C . GLU A 1 116 ? 1.718 5.336 6.007 1.00 98.44 116 GLU A C 1
ATOM 962 O O . GLU A 1 116 ? 2.166 5.080 4.885 1.00 98.44 116 GLU A O 1
ATOM 967 N N . LEU A 1 117 ? 0.979 6.422 6.254 1.00 98.31 117 LEU A N 1
ATOM 968 C CA . LEU A 1 117 ? 0.668 7.453 5.254 1.00 98.31 117 LEU A CA 1
ATOM 969 C C . LEU A 1 117 ? 1.945 8.116 4.713 1.00 98.31 117 LEU A C 1
ATOM 971 O O . LEU A 1 117 ? 2.099 8.306 3.504 1.00 98.31 117 LEU A O 1
ATOM 975 N N . THR A 1 118 ? 2.920 8.394 5.583 1.00 98.19 118 THR A N 1
ATOM 976 C CA . THR A 1 118 ? 4.220 8.946 5.168 1.00 98.19 118 THR A CA 1
ATOM 977 C C . THR A 1 118 ? 4.971 7.986 4.241 1.00 98.19 118 THR A C 1
ATOM 979 O O . THR A 1 118 ? 5.470 8.389 3.185 1.00 98.19 118 THR A O 1
ATOM 982 N N . LYS A 1 119 ? 5.009 6.691 4.581 1.00 97.56 119 LYS A N 1
ATOM 983 C CA . LYS A 1 119 ? 5.620 5.648 3.733 1.00 97.56 119 LYS A CA 1
ATOM 984 C C . LYS A 1 119 ? 4.873 5.464 2.409 1.00 97.56 119 LYS A C 1
ATOM 986 O O . LYS A 1 119 ? 5.496 5.136 1.398 1.00 97.56 119 LYS A O 1
ATOM 991 N N . LEU A 1 120 ? 3.553 5.642 2.400 1.00 97.56 120 LEU A N 1
ATOM 992 C CA . LEU A 1 120 ? 2.740 5.587 1.188 1.00 97.56 120 LEU A CA 1
ATOM 993 C C . LEU A 1 120 ? 3.058 6.753 0.244 1.00 97.56 120 LEU A C 1
ATOM 995 O O . LEU A 1 120 ? 3.275 6.541 -0.953 1.00 97.56 120 LEU A O 1
ATOM 999 N N . ARG A 1 121 ? 3.192 7.966 0.789 1.00 97.19 121 ARG A N 1
ATOM 1000 C CA . ARG A 1 121 ? 3.620 9.148 0.031 1.00 97.19 121 ARG A CA 1
ATOM 1001 C C . ARG A 1 121 ?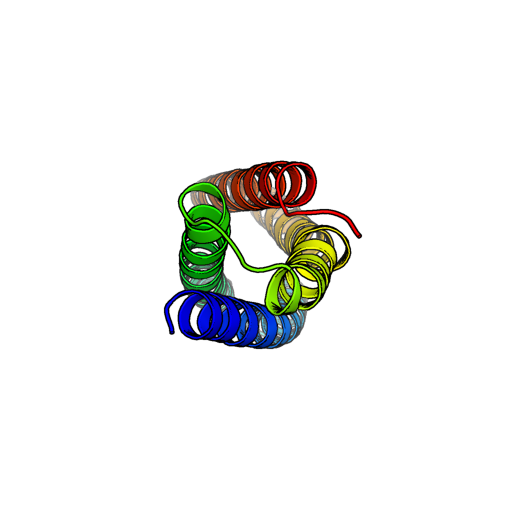 5.015 8.972 -0.568 1.00 97.19 121 ARG A C 1
ATOM 1003 O O . ARG A 1 121 ? 5.245 9.354 -1.713 1.00 97.19 121 ARG A O 1
ATOM 1010 N N . ASP A 1 122 ? 5.933 8.362 0.175 1.00 96.69 122 ASP A N 1
ATOM 1011 C CA . ASP A 1 122 ? 7.272 8.032 -0.319 1.00 96.69 122 ASP A CA 1
ATOM 1012 C C . ASP A 1 122 ? 7.226 7.059 -1.515 1.00 96.69 122 ASP A C 1
ATOM 1014 O O . ASP A 1 122 ? 7.861 7.319 -2.539 1.00 96.69 122 ASP A O 1
ATOM 1018 N N . LEU A 1 123 ? 6.394 6.006 -1.466 1.00 96.38 123 LEU A N 1
ATOM 1019 C CA . LEU A 1 123 ? 6.159 5.139 -2.633 1.00 96.38 123 LEU A CA 1
ATOM 1020 C C . LEU A 1 123 ? 5.656 5.943 -3.845 1.00 96.38 123 LEU A C 1
ATOM 1022 O O . LEU A 1 123 ? 6.178 5.765 -4.946 1.00 96.38 123 LEU A O 1
ATOM 1026 N N . SER A 1 124 ? 4.672 6.825 -3.649 1.00 96.44 124 SER A N 1
ATOM 1027 C CA . SER A 1 124 ? 4.115 7.660 -4.724 1.00 96.44 124 SER A CA 1
ATOM 1028 C C . SER A 1 124 ? 5.171 8.572 -5.362 1.00 96.44 124 SER A C 1
ATOM 1030 O O . SER A 1 124 ? 5.271 8.663 -6.591 1.00 96.44 124 SER A O 1
ATOM 1032 N N . ASN A 1 125 ? 6.026 9.186 -4.538 1.00 96.06 125 ASN A N 1
ATOM 1033 C CA . ASN A 1 125 ? 7.124 10.037 -4.999 1.00 96.06 125 ASN A CA 1
ATOM 1034 C C . ASN A 1 125 ? 8.146 9.254 -5.832 1.00 96.06 125 ASN A C 1
ATOM 1036 O O . ASN A 1 125 ? 8.552 9.718 -6.899 1.00 96.06 125 ASN A O 1
ATOM 1040 N N . VAL A 1 126 ? 8.548 8.069 -5.362 1.00 96.06 126 VAL A N 1
ATOM 1041 C CA . VAL A 1 126 ? 9.474 7.197 -6.095 1.00 96.06 126 VAL A CA 1
ATOM 1042 C C . VAL A 1 126 ? 8.862 6.757 -7.420 1.00 96.06 126 VAL A C 1
ATOM 1044 O O . VAL A 1 126 ? 9.471 6.961 -8.465 1.00 96.06 126 VAL A O 1
ATOM 1047 N N . ALA A 1 127 ? 7.633 6.247 -7.410 1.00 95.19 127 ALA A N 1
ATOM 1048 C CA . ALA A 1 127 ? 6.934 5.828 -8.621 1.00 95.19 127 ALA A CA 1
ATOM 1049 C C . ALA A 1 127 ? 6.825 6.965 -9.655 1.00 95.19 127 ALA A C 1
ATOM 1051 O O . ALA A 1 127 ? 7.156 6.783 -10.827 1.00 95.19 127 ALA A O 1
ATOM 1052 N N . SER A 1 128 ? 6.454 8.166 -9.208 1.00 94.81 128 SER A N 1
ATOM 1053 C CA . SER A 1 128 ? 6.362 9.356 -10.061 1.00 94.81 128 SER A CA 1
ATOM 1054 C C . SER A 1 128 ? 7.710 9.781 -10.646 1.00 94.81 128 SER A C 1
ATOM 1056 O O . SER A 1 128 ? 7.767 10.279 -11.771 1.00 94.81 128 SER A O 1
ATOM 1058 N N . ARG A 1 129 ? 8.802 9.603 -9.896 1.00 94.94 129 ARG A N 1
ATOM 1059 C CA . ARG A 1 129 ? 10.164 9.886 -10.362 1.00 94.94 129 ARG A CA 1
ATOM 1060 C C . ARG A 1 129 ? 10.597 8.883 -11.432 1.00 94.94 129 ARG A C 1
ATOM 1062 O O . ARG A 1 129 ? 11.029 9.308 -12.501 1.00 94.94 129 ARG A O 1
ATOM 1069 N N . VAL A 1 130 ? 10.376 7.588 -11.201 1.00 94.31 130 VAL A N 1
ATOM 1070 C CA . VAL A 1 130 ? 10.715 6.513 -12.152 1.00 94.31 130 VAL A CA 1
ATOM 1071 C C . VAL A 1 130 ? 9.971 6.661 -13.476 1.00 94.31 130 VAL A C 1
ATOM 1073 O O . VAL A 1 130 ? 10.563 6.530 -14.545 1.00 94.31 130 VAL A O 1
ATOM 1076 N N . LEU A 1 131 ? 8.685 7.017 -13.434 1.00 93.50 131 LEU A N 1
ATOM 1077 C CA . LEU A 1 131 ? 7.890 7.238 -14.647 1.00 93.50 131 LEU A CA 1
ATOM 1078 C C . LEU A 1 131 ? 8.470 8.324 -15.571 1.00 93.50 131 LEU A C 1
ATOM 1080 O O . LEU A 1 131 ? 8.262 8.254 -16.784 1.00 93.50 131 LEU A O 1
ATOM 1084 N N . LYS A 1 132 ? 9.190 9.312 -15.024 1.00 91.81 132 LYS A N 1
ATOM 1085 C CA . LYS A 1 132 ? 9.810 10.398 -15.804 1.00 91.81 132 LYS A CA 1
ATOM 1086 C C . LYS A 1 132 ? 11.103 9.980 -16.501 1.00 91.81 132 LYS A C 1
ATOM 1088 O O . LYS A 1 132 ? 11.460 10.609 -17.490 1.00 91.81 132 LYS A O 1
ATOM 1093 N N . ILE A 1 133 ? 11.800 8.972 -15.978 1.00 90.69 133 ILE A N 1
ATOM 1094 C CA . ILE A 1 133 ? 13.105 8.533 -16.496 1.00 90.69 133 ILE A CA 1
ATOM 1095 C C . ILE A 1 133 ? 13.014 7.264 -17.340 1.00 90.69 133 ILE A C 1
ATOM 1097 O O . ILE A 1 133 ? 13.905 7.017 -18.149 1.00 90.69 133 ILE A O 1
ATOM 1101 N N . LEU A 1 134 ? 11.951 6.464 -17.171 1.00 88.75 134 LEU A N 1
ATOM 1102 C CA . LEU A 1 134 ? 11.721 5.310 -18.033 1.00 88.75 134 LEU A CA 1
ATOM 1103 C C . LEU A 1 134 ? 11.699 5.776 -19.496 1.00 88.75 134 LEU A C 1
ATOM 1105 O O . LEU A 1 134 ? 11.067 6.803 -19.779 1.00 88.75 134 LEU A O 1
ATOM 1109 N N . PRO A 1 135 ? 12.333 5.031 -20.421 1.00 82.56 135 PRO A N 1
ATOM 1110 C CA . PRO A 1 135 ? 12.326 5.388 -21.829 1.00 82.56 135 PRO A CA 1
ATOM 1111 C C . PRO A 1 135 ? 10.886 5.584 -22.307 1.00 82.56 135 PRO A C 1
ATOM 1113 O O . PRO A 1 135 ? 10.004 4.767 -22.027 1.00 82.56 135 PRO A O 1
ATOM 1116 N N . SER A 1 136 ? 10.631 6.709 -22.962 1.00 70.81 136 SER A N 1
ATOM 1117 C CA . SER A 1 136 ? 9.411 6.937 -23.729 1.00 70.81 136 SER A CA 1
ATOM 1118 C C . SER A 1 136 ? 9.560 6.349 -25.133 1.00 70.81 136 SER A C 1
ATOM 1120 O O . SER A 1 136 ? 10.681 6.192 -25.627 1.00 70.81 136 SER A O 1
ATOM 1122 N N . ILE A 1 137 ? 8.419 6.019 -25.737 1.00 59.28 137 ILE A N 1
ATOM 1123 C CA . ILE A 1 137 ? 8.296 5.629 -27.147 1.00 59.28 137 ILE A CA 1
ATOM 1124 C C . ILE A 1 137 ? 8.784 6.774 -28.039 1.00 59.28 137 ILE A C 1
ATOM 1126 O O . ILE A 1 137 ? 8.420 7.935 -27.739 1.00 59.28 137 ILE A O 1
#